Protein AF-A0A9Q0IRK1-F1 (afdb_monomer_lite)

pLDDT: mean 81.74, std 18.35, range [39.09, 97.0]

Foldseek 3Di:
DDDDDDDDDPPPPPPPVPPQADQCCPPALVVLVVLLVVQFLRSLLNLLVNLLPDDLVRLVVNVVVVVLVSLVVSLCVLVVVDDPDVRSVSSNVSSVSNNVSLCPDPNSVVVCVVVVVNVVVVVVVD

Secondary structure (DSSP, 8-state):
---------------TT-------TT--HHHHHHHHTS--HHHHHHHHHHHHT--HHHHHHHHHTTHHHHHHHHHHHHHTT--SSHHHHHHHHHHHHHHHHHHHSHHHHHHHHH-HHHHHHHHHT-

Sequence (126 aa):
MPTQVKDHLTSSAPDADAQLEANLEDADPELCIRLLQIPTVVNYSGLRRRLESSDRAWMLQFLELRGLDLLMEALERVSGRGCTRIADALLQLTCVACVRAVMNSPAGLHFILDNQGYLRTLAQGE

InterPro domains:
  IPR010473 Formin, GTPase-binding domain [PF06371] (22-124)
  IPR010473 Formin, GTPase-binding domain [SM01140] (3-124)
  IPR011989 Armadillo-like helical [G3DSA:1.25.10.10] (30-125)
  IPR016024 Armadillo-type fold [SSF48371] (19-124)

Structure (mmCIF, N/CA/C/O backbone):
data_AF-A0A9Q0IRK1-F1
#
_entry.id   AF-A0A9Q0IRK1-F1
#
loop_
_atom_site.group_PDB
_atom_site.id
_atom_site.type_symbol
_atom_site.label_atom_id
_atom_site.label_alt_id
_atom_site.label_comp_id
_atom_site.label_asym_id
_atom_site.label_entity_id
_atom_site.label_seq_id
_atom_site.pdbx_PDB_ins_code
_atom_site.Cartn_x
_atom_site.Cartn_y
_atom_site.Cartn_z
_atom_site.occupancy
_atom_site.B_iso_or_equiv
_atom_site.auth_seq_id
_atom_site.auth_comp_id
_atom_site.auth_asym_id
_atom_site.auth_atom_id
_atom_site.pdbx_PDB_model_num
ATOM 1 N N . MET A 1 1 ? 38.874 28.438 36.752 1.00 39.09 1 MET A N 1
ATOM 2 C CA . MET A 1 1 ? 38.231 29.332 35.763 1.00 39.09 1 MET A CA 1
ATOM 3 C C . MET A 1 1 ? 38.979 29.163 34.450 1.00 39.09 1 MET A C 1
ATOM 5 O O . MET A 1 1 ? 40.201 29.231 34.544 1.00 39.09 1 MET A O 1
ATOM 9 N N . PRO A 1 2 ? 38.353 28.938 33.278 1.00 40.22 2 PRO A N 1
ATOM 10 C CA . PRO A 1 2 ? 36.916 28.868 32.931 1.00 40.22 2 PRO A CA 1
ATOM 11 C C . PRO A 1 2 ? 36.507 27.432 32.494 1.00 40.22 2 PRO A C 1
ATOM 13 O O . PRO A 1 2 ? 37.271 26.747 31.829 1.00 40.22 2 PRO A O 1
ATOM 16 N N . THR A 1 3 ? 35.456 26.788 33.004 1.00 41.56 3 THR A N 1
ATOM 17 C CA . THR A 1 3 ? 34.020 26.905 32.661 1.00 41.56 3 THR A CA 1
ATOM 18 C C . THR A 1 3 ? 33.737 27.035 31.159 1.00 41.56 3 THR A C 1
ATOM 20 O O . THR A 1 3 ? 33.792 28.135 30.620 1.00 41.56 3 THR A O 1
ATOM 23 N N . GLN A 1 4 ? 33.373 25.929 30.502 1.00 44.47 4 GLN A N 1
ATOM 24 C CA . GLN A 1 4 ? 32.624 25.961 29.244 1.00 44.47 4 GLN A CA 1
ATOM 25 C C . GLN A 1 4 ? 31.284 25.262 29.436 1.00 44.47 4 GLN A C 1
ATOM 27 O O . GLN A 1 4 ? 31.167 24.215 30.074 1.00 44.47 4 GLN A O 1
ATOM 32 N N . VAL A 1 5 ? 30.272 25.974 28.972 1.00 46.06 5 VAL A N 1
ATOM 33 C CA . VAL A 1 5 ? 28.869 25.853 29.307 1.00 46.06 5 VAL A CA 1
ATOM 34 C C . VAL A 1 5 ? 28.213 24.986 28.241 1.00 46.06 5 VAL A C 1
ATOM 36 O O . VAL A 1 5 ? 28.290 25.285 27.062 1.00 46.06 5 VAL A O 1
ATOM 39 N N . LYS A 1 6 ? 27.604 23.898 28.707 1.00 45.72 6 LYS A N 1
ATOM 40 C CA . LYS A 1 6 ? 26.397 23.232 28.203 1.00 45.72 6 LYS A CA 1
ATOM 41 C C . LYS A 1 6 ? 25.712 23.926 27.011 1.00 45.72 6 LYS A C 1
ATOM 43 O O . LYS A 1 6 ? 24.879 24.801 27.227 1.00 45.72 6 LYS A O 1
ATOM 48 N N . ASP A 1 7 ? 25.961 23.425 25.802 1.00 42.00 7 ASP A N 1
ATOM 49 C CA . ASP A 1 7 ? 25.059 23.627 24.669 1.00 42.00 7 ASP A CA 1
ATOM 50 C C . ASP A 1 7 ? 24.124 22.426 24.533 1.00 42.00 7 ASP A C 1
ATOM 52 O O . ASP A 1 7 ? 24.492 21.287 24.244 1.00 42.00 7 ASP A O 1
ATOM 56 N N . HIS A 1 8 ? 22.880 22.727 24.870 1.00 48.09 8 HIS A N 1
ATOM 57 C CA . HIS A 1 8 ? 21.702 21.891 24.836 1.00 48.09 8 HIS A CA 1
ATOM 58 C C . HIS A 1 8 ? 21.293 21.659 23.378 1.00 48.09 8 HIS A C 1
ATOM 60 O O . HIS A 1 8 ? 20.491 22.402 22.819 1.00 48.09 8 HIS A O 1
ATOM 66 N N . LEU A 1 9 ? 21.831 20.613 22.757 1.00 45.03 9 LEU A N 1
ATOM 67 C CA . LEU A 1 9 ? 21.238 20.053 21.550 1.00 45.03 9 LEU A CA 1
ATOM 68 C C . LEU A 1 9 ? 20.155 19.080 21.996 1.00 45.03 9 LEU A C 1
ATOM 70 O O . LEU A 1 9 ? 20.428 17.988 22.492 1.00 45.03 9 LEU A O 1
ATOM 74 N N . THR A 1 10 ? 18.922 19.561 21.884 1.00 43.81 10 THR A N 1
ATOM 75 C CA . THR A 1 10 ? 17.685 18.791 21.921 1.00 43.81 10 THR A CA 1
ATOM 76 C C . THR A 1 10 ? 17.858 17.495 21.128 1.00 43.81 10 THR A C 1
ATOM 78 O O . THR A 1 10 ? 17.741 17.457 19.906 1.00 43.81 10 THR A O 1
ATOM 81 N N . SER A 1 11 ? 18.166 16.408 21.834 1.00 42.12 11 SER A N 1
ATOM 82 C CA . SER A 1 11 ? 17.842 15.072 21.363 1.00 42.12 11 SER A CA 1
ATOM 83 C C . SER A 1 11 ? 16.324 15.040 21.324 1.00 42.12 11 SER A C 1
ATOM 85 O O . SER A 1 11 ? 15.696 14.749 22.342 1.00 42.12 11 SER A O 1
ATOM 87 N N . SER A 1 12 ? 15.733 15.391 20.181 1.00 42.03 12 SER A N 1
ATOM 88 C CA . SER A 1 12 ? 14.374 14.968 19.880 1.00 42.03 12 SER A CA 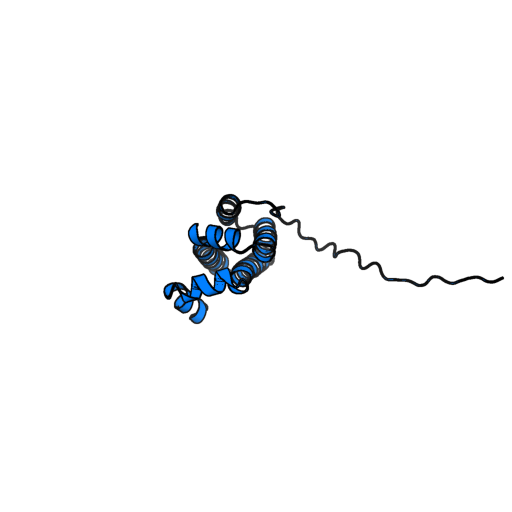1
ATOM 89 C C . SER A 1 12 ? 14.410 13.450 19.965 1.00 42.03 12 SER A C 1
ATOM 91 O O . SER A 1 12 ? 14.939 12.779 19.080 1.00 42.03 12 SER A O 1
ATOM 93 N N . ALA A 1 13 ? 13.976 12.926 21.111 1.00 43.25 13 ALA A N 1
ATOM 94 C CA . ALA A 1 13 ? 13.683 11.518 21.258 1.00 43.25 13 ALA A CA 1
ATOM 95 C C . ALA A 1 13 ? 12.814 11.134 20.052 1.00 43.25 13 ALA A C 1
ATOM 97 O O . ALA A 1 13 ? 11.923 11.920 19.714 1.00 43.25 13 ALA A O 1
ATOM 98 N N . PRO A 1 14 ? 13.078 10.005 19.372 1.00 48.78 14 PRO A N 1
ATOM 99 C CA . PRO A 1 14 ? 12.145 9.541 18.360 1.00 48.78 14 PRO A CA 1
ATOM 100 C C . PRO A 1 14 ? 10.787 9.470 19.047 1.00 48.78 14 PRO A C 1
ATOM 102 O O . PRO A 1 14 ? 10.688 8.884 20.130 1.00 48.78 14 PRO A O 1
ATOM 105 N N . ASP A 1 15 ? 9.808 10.178 18.484 1.00 43.38 15 ASP A N 1
ATOM 106 C CA . ASP A 1 15 ? 8.461 10.273 19.015 1.00 43.38 15 ASP A CA 1
ATOM 107 C C . ASP A 1 15 ? 8.033 8.896 19.521 1.00 43.38 15 ASP A C 1
ATOM 109 O O . ASP A 1 15 ? 7.968 7.923 18.772 1.00 43.38 15 ASP A O 1
ATOM 113 N N . ALA A 1 16 ? 7.769 8.804 20.824 1.00 44.59 16 ALA A N 1
ATOM 114 C CA . ALA A 1 16 ? 7.242 7.602 21.463 1.00 44.59 16 ALA A CA 1
ATOM 115 C C . ALA A 1 16 ? 5.812 7.262 20.976 1.00 44.59 16 ALA A C 1
ATOM 117 O O . ALA A 1 16 ? 5.211 6.305 21.452 1.00 44.59 16 ALA A O 1
ATOM 118 N N . ASP A 1 17 ? 5.310 8.012 19.988 1.00 43.06 17 ASP A N 1
ATOM 119 C CA . ASP A 1 17 ? 4.262 7.639 19.036 1.00 43.06 17 ASP A CA 1
ATOM 120 C C . ASP A 1 17 ? 4.786 6.722 17.911 1.00 43.06 17 ASP A C 1
ATOM 122 O O . ASP A 1 17 ? 4.188 6.606 16.841 1.00 43.06 17 ASP A O 1
ATOM 126 N N . ALA A 1 18 ? 5.899 6.021 18.153 1.00 53.50 18 ALA A N 1
ATOM 127 C CA . ALA A 1 18 ? 6.224 4.765 17.501 1.00 53.50 18 ALA A CA 1
ATOM 128 C C . ALA A 1 18 ? 5.111 3.758 17.830 1.00 53.50 18 ALA A C 1
ATOM 130 O O . ALA A 1 18 ? 5.268 2.855 18.655 1.00 53.50 18 ALA A O 1
ATOM 131 N N . GLN A 1 19 ? 3.951 3.948 17.195 1.00 57.09 19 GLN A N 1
ATOM 132 C CA . GLN A 1 19 ? 2.950 2.918 17.010 1.00 57.09 19 GLN A CA 1
ATOM 133 C C . GLN A 1 19 ? 3.728 1.675 16.622 1.00 57.09 19 GLN A C 1
ATOM 135 O O . GLN A 1 19 ? 4.481 1.701 15.653 1.00 57.09 19 GLN A O 1
ATOM 140 N N . LEU A 1 20 ? 3.627 0.628 17.439 1.00 74.50 20 LEU A N 1
ATOM 141 C CA . LEU A 1 20 ? 4.232 -0.655 17.132 1.00 74.50 20 LEU A CA 1
ATOM 142 C C . LEU A 1 20 ? 3.790 -1.003 15.710 1.00 74.50 20 LEU A C 1
ATOM 144 O O . LEU A 1 20 ? 2.603 -1.192 15.476 1.00 74.50 20 LEU A O 1
ATOM 148 N N . GLU A 1 21 ? 4.708 -0.999 14.754 1.00 82.50 21 GLU A N 1
ATOM 149 C CA . GLU A 1 21 ? 4.398 -1.386 13.386 1.00 82.50 21 GLU A CA 1
ATOM 150 C C . GLU A 1 21 ? 4.921 -2.799 13.155 1.00 82.50 21 GLU A C 1
ATOM 152 O O . GLU A 1 21 ? 5.895 -3.227 13.783 1.00 82.50 21 GLU A O 1
ATOM 157 N N . ALA A 1 22 ? 4.287 -3.535 12.247 1.00 85.88 22 ALA A N 1
ATOM 158 C CA . ALA A 1 22 ? 4.809 -4.826 11.835 1.00 85.88 22 ALA A CA 1
ATOM 159 C C . ALA A 1 22 ? 6.197 -4.638 11.200 1.00 85.88 22 ALA A C 1
ATOM 161 O O . ALA A 1 22 ? 6.371 -3.793 10.321 1.00 85.88 22 ALA A O 1
ATOM 162 N N . ASN A 1 23 ? 7.184 -5.429 11.630 1.00 88.31 23 ASN A N 1
ATOM 163 C CA . ASN A 1 23 ? 8.489 -5.435 10.979 1.00 88.31 23 ASN A CA 1
ATOM 164 C C . ASN A 1 23 ? 8.384 -6.180 9.641 1.00 88.31 23 ASN A C 1
ATOM 166 O O . ASN A 1 23 ? 8.285 -7.407 9.631 1.00 88.31 23 ASN A O 1
ATOM 170 N N . LEU A 1 24 ? 8.372 -5.428 8.539 1.00 90.88 24 LEU A N 1
ATOM 171 C CA . LEU A 1 24 ? 8.223 -5.943 7.176 1.00 90.88 24 LEU A CA 1
ATOM 172 C C . LEU A 1 24 ? 9.378 -5.544 6.252 1.00 90.88 24 LEU A C 1
ATOM 174 O O . LEU A 1 24 ? 9.233 -5.691 5.046 1.00 90.88 24 LEU A O 1
ATOM 178 N N . GLU A 1 25 ? 10.500 -5.051 6.785 1.00 86.94 25 GLU A N 1
ATOM 179 C CA . GLU A 1 25 ? 11.627 -4.507 6.004 1.00 86.94 25 GLU A CA 1
ATOM 180 C C . GLU A 1 25 ? 12.099 -5.467 4.895 1.00 86.94 25 GLU A C 1
ATOM 182 O O . GLU A 1 25 ? 12.204 -5.066 3.736 1.00 86.94 25 GLU A O 1
ATOM 187 N N . ASP A 1 26 ? 12.196 -6.759 5.212 1.00 88.94 26 ASP A N 1
ATOM 188 C CA . ASP A 1 26 ? 12.588 -7.824 4.278 1.00 88.94 26 ASP A CA 1
ATOM 189 C C . ASP A 1 26 ? 11.417 -8.726 3.848 1.00 88.94 26 ASP A C 1
ATOM 191 O O . ASP A 1 26 ? 11.616 -9.838 3.366 1.00 88.94 26 ASP A O 1
ATOM 195 N N . ALA A 1 27 ? 10.170 -8.295 4.056 1.00 93.75 27 ALA A N 1
ATOM 196 C CA . ALA A 1 27 ? 9.011 -9.116 3.725 1.00 93.75 27 ALA A CA 1
ATOM 197 C C . ALA A 1 27 ? 8.810 -9.243 2.208 1.00 93.75 27 ALA A C 1
ATOM 199 O O . ALA A 1 27 ? 8.782 -8.248 1.473 1.00 93.75 27 ALA A O 1
ATOM 200 N N . ASP A 1 28 ? 8.563 -10.472 1.759 1.00 94.50 28 ASP A N 1
ATOM 201 C CA . ASP A 1 28 ? 8.140 -10.744 0.389 1.00 94.50 28 ASP A CA 1
ATOM 202 C C . ASP A 1 28 ? 6.718 -10.209 0.122 1.00 94.50 28 ASP A C 1
ATOM 204 O O . ASP A 1 28 ? 5.898 -10.103 1.055 1.00 94.50 28 ASP A O 1
ATOM 208 N N . PRO A 1 29 ? 6.382 -9.893 -1.143 1.00 95.62 29 PRO A N 1
ATOM 209 C CA . PRO A 1 29 ? 5.063 -9.393 -1.517 1.00 95.62 29 PRO A CA 1
ATOM 210 C C . PRO A 1 29 ? 3.919 -10.298 -1.040 1.00 95.62 29 PRO A C 1
ATOM 212 O O . PRO A 1 29 ? 2.928 -9.807 -0.505 1.00 95.62 29 PRO A O 1
ATOM 215 N N . GLU A 1 30 ? 4.053 -11.623 -1.129 1.00 95.69 30 GLU A N 1
ATOM 216 C CA . GLU A 1 30 ? 3.026 -12.587 -0.717 1.00 95.69 30 GLU A CA 1
ATOM 217 C C . GLU A 1 30 ? 2.706 -12.497 0.776 1.00 95.69 30 GLU A C 1
ATOM 219 O O . GLU A 1 30 ? 1.556 -12.683 1.185 1.00 95.69 30 GLU A O 1
ATOM 224 N N . LEU A 1 31 ? 3.711 -12.226 1.615 1.00 94.44 31 LEU A N 1
ATOM 225 C CA . LEU A 1 31 ? 3.485 -12.026 3.043 1.00 94.44 31 LEU A CA 1
ATOM 226 C C . LEU A 1 31 ? 2.688 -10.741 3.280 1.00 94.44 31 LEU A C 1
ATOM 228 O O . LEU A 1 31 ? 1.727 -10.758 4.049 1.00 94.44 31 LEU A O 1
ATOM 232 N N . CYS A 1 32 ? 3.036 -9.666 2.574 1.00 95.38 32 CYS A N 1
ATOM 233 C CA . CYS A 1 32 ? 2.312 -8.398 2.625 1.00 95.38 32 CYS A CA 1
ATOM 234 C C . CYS A 1 32 ? 0.845 -8.560 2.193 1.00 95.38 32 CYS A C 1
ATOM 236 O O . CYS A 1 32 ? -0.056 -8.074 2.876 1.00 95.38 32 CYS A O 1
ATOM 238 N N . ILE A 1 33 ? 0.589 -9.334 1.135 1.00 94.94 33 ILE A N 1
ATOM 239 C CA . ILE A 1 33 ? -0.763 -9.674 0.665 1.00 94.94 33 ILE A CA 1
ATOM 240 C C . ILE A 1 33 ? -1.562 -10.428 1.734 1.00 94.94 33 ILE A C 1
ATOM 242 O O . ILE A 1 33 ? -2.730 -10.122 1.974 1.00 94.94 33 ILE A O 1
ATOM 246 N N . ARG A 1 34 ? -0.948 -11.397 2.425 1.00 93.00 34 ARG A N 1
ATOM 247 C CA . ARG A 1 34 ? -1.615 -12.106 3.530 1.00 93.00 34 ARG A CA 1
ATOM 248 C C . ARG A 1 34 ? -1.943 -11.168 4.692 1.00 93.00 34 ARG A C 1
ATOM 250 O O . ARG A 1 34 ? -3.011 -11.296 5.287 1.00 93.00 34 ARG A O 1
ATOM 257 N N . LEU A 1 35 ? -1.060 -10.219 5.001 1.00 91.12 35 LEU A N 1
ATOM 258 C CA . LEU A 1 35 ? -1.265 -9.258 6.088 1.00 91.12 35 LEU A CA 1
ATOM 259 C C . LEU A 1 35 ? -2.366 -8.232 5.797 1.00 91.12 35 LEU A C 1
ATOM 261 O O . LEU A 1 35 ? -3.023 -7.800 6.743 1.00 91.12 35 LEU A O 1
ATOM 265 N N . LEU A 1 36 ? -2.646 -7.916 4.527 1.00 90.25 36 LEU A N 1
ATOM 266 C CA . LEU A 1 36 ? -3.807 -7.097 4.138 1.00 90.25 36 LEU A CA 1
ATOM 267 C C . LEU A 1 36 ? -5.142 -7.685 4.622 1.00 90.25 36 LEU A C 1
ATOM 269 O O . LEU A 1 36 ? -6.096 -6.951 4.859 1.00 90.25 36 LEU A O 1
ATOM 273 N N . GLN A 1 37 ? -5.221 -9.004 4.829 1.00 89.62 37 GLN A N 1
ATOM 274 C CA . GLN A 1 37 ? -6.429 -9.651 5.357 1.00 89.62 37 GLN A CA 1
ATOM 275 C C . GLN A 1 37 ? -6.620 -9.439 6.867 1.00 89.62 37 GLN A C 1
ATOM 277 O O . GLN A 1 37 ? -7.677 -9.769 7.407 1.00 89.62 37 GLN A O 1
ATOM 282 N N . ILE A 1 38 ? -5.624 -8.874 7.555 1.00 91.31 38 ILE A N 1
ATOM 283 C CA . ILE A 1 38 ? -5.635 -8.597 8.992 1.00 91.31 38 ILE A CA 1
ATOM 284 C C . ILE A 1 38 ? -5.559 -7.070 9.177 1.00 91.31 38 ILE A C 1
ATOM 286 O O . ILE A 1 38 ? -4.462 -6.527 9.360 1.00 91.31 38 ILE A O 1
ATOM 290 N N . PRO A 1 39 ? -6.705 -6.359 9.122 1.00 87.88 39 PRO A N 1
ATOM 291 C CA . PRO A 1 39 ? -6.752 -4.902 9.067 1.00 87.88 39 PRO A CA 1
ATOM 292 C C . PRO A 1 39 ? -6.504 -4.300 10.453 1.00 87.88 39 PRO A C 1
ATOM 294 O O . PRO A 1 39 ? -7.425 -3.986 11.206 1.00 87.88 39 PRO A O 1
ATOM 297 N N . THR A 1 40 ? -5.228 -4.171 10.804 1.00 92.12 40 THR A N 1
ATOM 298 C CA . THR A 1 40 ? -4.763 -3.486 12.011 1.00 92.12 40 THR A CA 1
ATOM 299 C C . THR A 1 40 ? -3.848 -2.336 11.625 1.00 92.12 40 THR A C 1
ATOM 301 O O . THR A 1 40 ? -3.134 -2.409 10.623 1.00 92.12 40 THR A O 1
ATOM 304 N N . VAL A 1 41 ? -3.841 -1.279 12.443 1.00 92.94 41 VAL A N 1
ATOM 305 C CA . VAL A 1 41 ? -2.963 -0.117 12.228 1.00 92.94 41 VAL A CA 1
ATOM 306 C C . VAL A 1 41 ? -1.500 -0.567 12.175 1.00 92.94 41 VAL A C 1
ATOM 308 O O . VAL A 1 41 ? -0.774 -0.171 11.276 1.00 92.94 41 VAL A O 1
ATOM 311 N N . VAL A 1 42 ? -1.107 -1.489 13.060 1.00 94.12 42 VAL A N 1
ATOM 312 C CA . VAL A 1 42 ? 0.230 -2.103 13.121 1.00 94.12 42 VAL A CA 1
ATOM 313 C C . VAL A 1 42 ? 0.660 -2.697 11.775 1.00 94.12 42 VAL A C 1
ATOM 315 O O . VAL A 1 42 ? 1.746 -2.393 11.278 1.00 94.12 42 VAL A O 1
ATOM 318 N N . ASN A 1 43 ? -0.193 -3.532 11.173 1.00 94.25 43 ASN A N 1
ATOM 319 C CA . ASN A 1 43 ? 0.116 -4.194 9.907 1.00 94.25 43 ASN A CA 1
ATOM 320 C C . ASN A 1 43 ? 0.184 -3.196 8.754 1.00 94.25 43 ASN A C 1
ATOM 322 O O . ASN A 1 43 ? 1.070 -3.295 7.911 1.00 94.25 43 ASN A O 1
ATOM 326 N N . TYR A 1 44 ? -0.735 -2.233 8.721 1.00 95.38 44 TYR A N 1
ATOM 327 C CA . TYR A 1 44 ? -0.832 -1.287 7.614 1.00 95.38 44 TYR A CA 1
ATOM 328 C C . TYR A 1 44 ? 0.284 -0.244 7.678 1.00 95.38 44 TYR A C 1
ATOM 330 O O . TYR A 1 44 ? 0.821 0.134 6.644 1.00 95.38 44 TYR A O 1
ATOM 338 N N . SER A 1 45 ? 0.709 0.173 8.872 1.00 95.00 45 SER A N 1
ATOM 339 C CA . SER A 1 45 ? 1.862 1.063 9.023 1.00 95.00 45 SER A CA 1
ATOM 340 C C . SER A 1 45 ? 3.157 0.368 8.583 1.00 95.00 45 SER A C 1
ATOM 342 O O . SER A 1 45 ? 3.924 0.941 7.807 1.00 95.00 45 SER A O 1
ATOM 344 N N . GLY A 1 46 ? 3.343 -0.904 8.966 1.00 94.94 46 GLY A N 1
ATO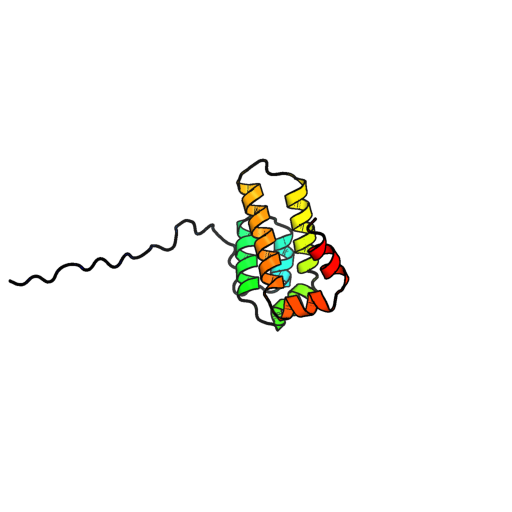M 345 C CA . GLY A 1 46 ? 4.472 -1.713 8.495 1.00 94.94 46 GLY A CA 1
ATOM 346 C C . GLY A 1 46 ? 4.449 -1.912 6.978 1.00 94.94 46 GLY A C 1
ATOM 347 O O . GLY A 1 46 ? 5.473 -1.768 6.310 1.00 94.94 46 GLY A O 1
ATOM 348 N N . LEU A 1 47 ? 3.265 -2.179 6.414 1.00 96.00 47 LEU A N 1
ATOM 349 C CA . LEU A 1 47 ? 3.084 -2.342 4.973 1.00 96.00 47 LEU A CA 1
ATOM 350 C C . LEU A 1 47 ? 3.389 -1.046 4.221 1.00 96.00 47 LEU A C 1
ATOM 352 O O . LEU A 1 47 ? 4.091 -1.085 3.216 1.00 96.00 47 LEU A O 1
ATOM 356 N N . ARG A 1 48 ? 2.913 0.100 4.722 1.00 96.19 48 ARG A N 1
ATOM 357 C CA . ARG A 1 48 ? 3.230 1.420 4.167 1.00 96.19 48 ARG A CA 1
ATOM 358 C C . ARG A 1 48 ? 4.738 1.606 4.065 1.00 96.19 48 ARG A C 1
ATOM 360 O O . ARG A 1 48 ? 5.220 1.905 2.979 1.00 96.19 48 ARG A O 1
ATOM 367 N N . ARG A 1 49 ? 5.483 1.379 5.155 1.00 95.31 49 ARG A N 1
ATOM 368 C CA . ARG A 1 49 ? 6.948 1.504 5.124 1.00 95.31 49 ARG A CA 1
ATOM 369 C C . ARG A 1 49 ? 7.572 0.571 4.099 1.00 95.31 49 ARG A C 1
ATOM 371 O O . ARG A 1 49 ? 8.441 0.999 3.347 1.00 95.31 49 ARG A O 1
ATOM 378 N N . ARG A 1 50 ? 7.100 -0.676 4.025 1.00 96.31 50 ARG A N 1
ATOM 379 C CA . ARG A 1 50 ? 7.627 -1.635 3.056 1.00 96.31 50 ARG A CA 1
ATOM 380 C C . ARG A 1 50 ? 7.332 -1.256 1.601 1.00 96.31 50 ARG A C 1
ATOM 382 O O . ARG A 1 50 ? 8.151 -1.540 0.728 1.00 96.31 50 ARG A O 1
ATOM 389 N N . LEU A 1 51 ? 6.195 -0.614 1.335 1.00 96.38 51 LEU A N 1
ATOM 390 C CA . LEU A 1 51 ? 5.849 -0.053 0.025 1.00 96.38 51 LEU A CA 1
ATOM 391 C C . LEU A 1 51 ? 6.740 1.148 -0.314 1.00 96.38 51 LEU A C 1
ATOM 393 O O . LEU A 1 51 ? 7.257 1.228 -1.426 1.00 96.38 51 LEU A O 1
ATOM 397 N N . GLU A 1 52 ? 6.956 2.049 0.643 1.00 95.75 52 GLU A N 1
ATOM 398 C CA . GLU A 1 52 ? 7.785 3.251 0.479 1.00 95.75 52 GLU A CA 1
ATOM 399 C C . GLU A 1 52 ? 9.268 2.923 0.246 1.00 95.75 52 GLU A C 1
ATOM 401 O O . GLU A 1 52 ? 9.928 3.625 -0.517 1.00 95.75 52 GLU A O 1
ATOM 406 N N . SER A 1 53 ? 9.787 1.856 0.864 1.00 95.06 53 SER A N 1
ATOM 407 C CA . SER A 1 53 ? 11.174 1.400 0.689 1.00 95.06 53 SER A CA 1
ATOM 408 C C . SER A 1 53 ? 11.365 0.385 -0.443 1.00 95.06 53 SER A C 1
ATOM 410 O O . SER A 1 53 ? 12.495 -0.027 -0.706 1.00 95.06 53 SER A O 1
ATOM 412 N N . SER A 1 54 ? 10.284 -0.043 -1.102 1.00 96.19 54 SER A N 1
ATOM 413 C CA . SER A 1 54 ? 10.354 -1.084 -2.126 1.00 96.19 54 SER A CA 1
ATOM 414 C C . SER A 1 54 ? 11.105 -0.638 -3.378 1.00 96.19 54 SER A C 1
ATOM 416 O O . SER A 1 54 ? 11.001 0.502 -3.834 1.00 96.19 54 SER A O 1
ATOM 418 N N . ASP A 1 55 ? 11.827 -1.579 -3.983 1.00 95.62 55 ASP A N 1
ATOM 419 C CA . ASP A 1 55 ? 12.350 -1.398 -5.328 1.00 95.62 55 ASP A CA 1
ATOM 420 C C . ASP A 1 55 ? 11.282 -1.687 -6.400 1.00 95.62 55 ASP A C 1
ATOM 422 O O . ASP A 1 55 ? 10.150 -2.109 -6.134 1.00 95.62 55 ASP A O 1
ATOM 426 N N . ARG A 1 56 ? 11.660 -1.460 -7.662 1.00 94.94 56 ARG A N 1
ATOM 427 C CA . ARG A 1 56 ? 10.778 -1.681 -8.810 1.00 94.94 56 ARG A CA 1
ATOM 428 C C . ARG A 1 56 ? 10.307 -3.132 -8.927 1.00 94.94 56 ARG A C 1
ATOM 430 O O . ARG A 1 56 ? 9.152 -3.343 -9.284 1.00 94.94 56 ARG A O 1
ATOM 437 N N . ALA A 1 57 ? 11.187 -4.108 -8.712 1.00 95.19 57 ALA A N 1
ATOM 438 C CA . ALA A 1 57 ? 10.853 -5.515 -8.920 1.00 95.19 57 ALA A CA 1
ATOM 439 C C . ALA A 1 57 ? 9.823 -5.976 -7.886 1.00 95.19 57 ALA A C 1
ATOM 441 O O . ALA A 1 57 ? 8.815 -6.584 -8.243 1.00 95.19 57 ALA A O 1
ATOM 442 N N . TRP A 1 58 ? 10.029 -5.591 -6.629 1.00 96.88 58 TRP A N 1
ATOM 443 C CA . TRP A 1 58 ? 9.108 -5.883 -5.545 1.00 96.88 58 TRP A CA 1
ATOM 444 C C . TRP A 1 58 ? 7.744 -5.219 -5.759 1.00 96.88 58 TRP A C 1
ATOM 446 O O . TRP A 1 58 ? 6.716 -5.877 -5.620 1.00 96.88 58 TRP A O 1
ATOM 456 N N . MET A 1 59 ? 7.716 -3.936 -6.146 1.00 96.94 59 MET A N 1
ATOM 457 C CA . MET A 1 59 ? 6.462 -3.217 -6.409 1.00 96.94 59 MET A CA 1
ATOM 458 C C . MET A 1 59 ? 5.658 -3.883 -7.532 1.00 96.94 59 MET A C 1
ATOM 460 O O . MET A 1 59 ? 4.450 -4.052 -7.397 1.00 96.94 59 MET A O 1
ATOM 464 N N . LEU A 1 60 ? 6.311 -4.302 -8.621 1.00 94.25 60 LEU A N 1
ATOM 465 C CA . LEU A 1 60 ? 5.629 -5.000 -9.713 1.00 94.25 60 LEU A CA 1
ATOM 466 C C . LEU A 1 60 ? 5.051 -6.345 -9.262 1.00 94.25 60 LEU A C 1
ATOM 468 O O . LEU A 1 60 ? 3.881 -6.597 -9.521 1.00 94.25 60 LEU A O 1
ATOM 472 N N . GLN A 1 61 ? 5.809 -7.156 -8.520 1.00 96.00 61 GLN A N 1
ATOM 473 C CA . GLN A 1 61 ? 5.296 -8.421 -7.978 1.00 96.00 61 GLN A CA 1
ATOM 474 C C . GLN A 1 61 ? 4.101 -8.205 -7.043 1.00 96.00 61 GLN A C 1
ATOM 476 O O . GLN A 1 61 ? 3.098 -8.908 -7.138 1.00 96.00 61 GLN A O 1
ATOM 481 N N . PHE A 1 62 ? 4.164 -7.202 -6.163 1.00 97.00 62 PHE A N 1
ATOM 482 C CA . PHE A 1 62 ? 3.041 -6.845 -5.296 1.00 97.00 62 PHE A CA 1
ATOM 483 C C . PHE A 1 62 ? 1.780 -6.501 -6.103 1.00 97.00 62 PHE A C 1
ATOM 485 O O . PHE A 1 62 ? 0.679 -6.931 -5.753 1.00 97.00 62 PHE A O 1
ATOM 492 N N . LEU A 1 63 ? 1.931 -5.759 -7.201 1.00 94.62 63 LEU A N 1
ATOM 493 C CA . LEU A 1 63 ? 0.829 -5.386 -8.089 1.00 94.62 63 LEU A CA 1
ATOM 494 C C . LEU A 1 63 ? 0.292 -6.578 -8.892 1.00 94.62 63 LEU A C 1
ATOM 496 O O . LEU A 1 63 ? -0.923 -6.741 -8.986 1.00 94.62 63 LEU A O 1
ATOM 500 N N . GLU A 1 64 ? 1.166 -7.446 -9.404 1.00 93.50 64 GLU A N 1
ATOM 501 C CA . GLU A 1 64 ? 0.803 -8.694 -10.094 1.00 93.50 64 GLU A CA 1
ATOM 502 C C . GLU A 1 64 ? 0.021 -9.652 -9.183 1.00 93.50 64 GLU A C 1
ATOM 504 O O . GLU A 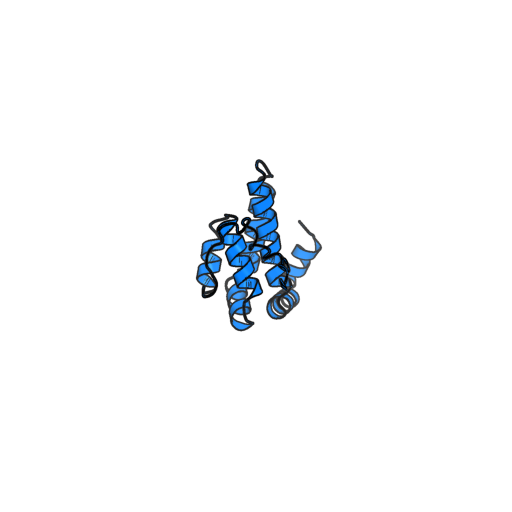1 64 ? -0.902 -10.333 -9.630 1.00 93.50 64 GLU A O 1
ATOM 509 N N . LEU A 1 65 ? 0.316 -9.641 -7.881 1.00 95.25 65 LEU A N 1
ATOM 510 C CA . LEU A 1 65 ? -0.428 -10.365 -6.848 1.00 95.25 65 LEU A CA 1
ATOM 511 C C . LEU A 1 65 ? -1.713 -9.650 -6.398 1.00 95.25 65 LEU A C 1
ATOM 513 O O . LEU A 1 65 ? -2.267 -9.982 -5.348 1.00 95.25 65 LEU A O 1
ATOM 517 N N . ARG A 1 66 ? -2.210 -8.687 -7.186 1.00 93.88 66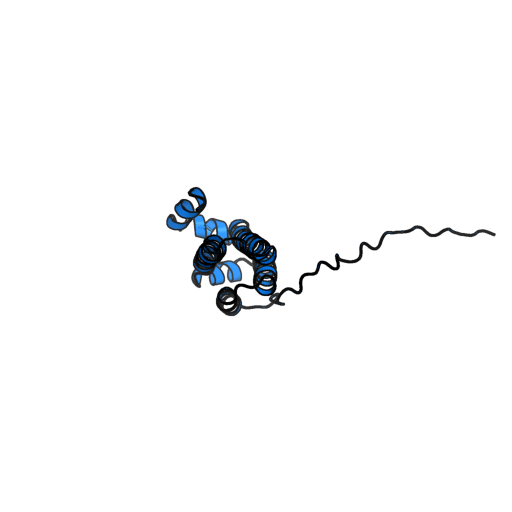 ARG A N 1
ATOM 518 C CA . ARG A 1 66 ? -3.425 -7.903 -6.911 1.00 93.88 66 ARG A CA 1
ATOM 519 C C . ARG A 1 66 ? -3.343 -7.050 -5.642 1.00 93.88 66 ARG A C 1
ATOM 521 O O . ARG A 1 66 ? -4.363 -6.737 -5.031 1.00 93.88 66 ARG A O 1
ATOM 528 N N . GLY A 1 67 ? -2.146 -6.641 -5.228 1.00 94.81 67 GLY A N 1
ATOM 529 C CA . GLY A 1 67 ? -1.960 -5.879 -3.994 1.00 94.81 67 GLY A CA 1
ATOM 530 C C . GLY A 1 67 ? -2.703 -4.545 -3.968 1.00 94.81 67 GLY A C 1
ATOM 531 O O . GLY A 1 67 ? -3.250 -4.176 -2.929 1.00 94.81 67 GLY A O 1
ATOM 532 N N . LEU A 1 68 ? -2.798 -3.854 -5.110 1.00 93.81 68 LEU A N 1
ATOM 533 C CA . LEU A 1 68 ? -3.574 -2.616 -5.212 1.00 93.81 68 LEU A CA 1
ATOM 534 C C . LEU A 1 68 ? -5.086 -2.869 -5.127 1.00 93.81 68 LEU A C 1
ATOM 536 O O . LEU A 1 68 ? -5.758 -2.153 -4.391 1.00 93.81 68 LEU A O 1
ATOM 540 N N . ASP A 1 69 ? -5.616 -3.899 -5.800 1.00 92.06 69 ASP A N 1
ATOM 541 C CA . ASP A 1 69 ? -7.038 -4.272 -5.676 1.00 92.06 69 ASP A CA 1
ATOM 542 C C . ASP A 1 69 ? -7.404 -4.532 -4.218 1.00 92.06 69 ASP A C 1
ATOM 544 O O . ASP A 1 69 ? -8.375 -3.991 -3.703 1.00 92.06 69 ASP A O 1
ATOM 548 N N . LEU A 1 70 ? -6.587 -5.332 -3.531 1.00 94.44 70 LEU A N 1
ATOM 549 C CA . LEU A 1 70 ? -6.833 -5.713 -2.146 1.00 94.44 70 LEU A CA 1
ATOM 550 C C . LEU A 1 70 ? -6.750 -4.519 -1.190 1.00 94.44 70 LEU A C 1
ATOM 552 O O . LEU A 1 70 ? -7.483 -4.486 -0.203 1.00 94.44 70 LEU A O 1
ATOM 556 N N . LEU A 1 71 ? -5.890 -3.535 -1.473 1.00 94.88 71 LEU A N 1
ATOM 557 C CA . LEU A 1 71 ? -5.849 -2.273 -0.733 1.00 94.88 71 LEU A CA 1
ATOM 558 C C . LEU A 1 71 ? -7.134 -1.459 -0.925 1.00 94.88 71 LEU A C 1
ATOM 560 O O . LEU A 1 71 ? -7.662 -0.939 0.056 1.00 94.88 71 LEU A O 1
ATOM 564 N N . MET A 1 72 ? -7.652 -1.378 -2.153 1.00 91.31 72 MET A N 1
ATOM 565 C CA . MET A 1 72 ? -8.908 -0.679 -2.447 1.00 91.31 72 MET A CA 1
ATOM 566 C C . MET A 1 72 ? -10.107 -1.400 -1.810 1.00 91.31 72 MET A C 1
ATOM 568 O O . MET A 1 72 ? -10.874 -0.778 -1.080 1.00 91.31 72 MET A O 1
ATOM 572 N N . GLU A 1 73 ? -10.202 -2.726 -1.957 1.00 92.38 73 GLU A N 1
ATOM 573 C CA . GLU A 1 73 ? -11.228 -3.558 -1.305 1.00 92.38 73 GLU A CA 1
ATOM 574 C C . GLU A 1 73 ? -11.180 -3.428 0.229 1.00 92.38 73 GLU A C 1
ATOM 576 O O . GLU A 1 73 ? -12.209 -3.428 0.915 1.00 92.38 73 GLU A O 1
ATOM 581 N N . ALA A 1 74 ? -9.977 -3.339 0.806 1.00 92.62 74 ALA A N 1
ATOM 582 C CA . ALA A 1 74 ? -9.817 -3.108 2.233 1.00 92.62 74 ALA A CA 1
ATOM 583 C C . ALA A 1 74 ? -10.262 -1.699 2.630 1.00 92.62 74 ALA A C 1
ATOM 585 O O . ALA A 1 74 ? -10.936 -1.557 3.651 1.00 92.62 74 ALA A O 1
ATOM 586 N N . LEU A 1 75 ? -9.924 -0.677 1.841 1.00 91.06 75 LEU A N 1
ATOM 587 C CA . LEU A 1 75 ? -10.341 0.697 2.094 1.00 91.06 75 LEU A CA 1
ATOM 588 C C . LEU A 1 75 ? -11.867 0.809 2.098 1.00 91.06 75 LEU A C 1
ATOM 590 O O . LEU A 1 75 ? -12.422 1.274 3.088 1.00 91.06 75 LEU A O 1
ATOM 594 N N . GLU A 1 76 ? -12.549 0.286 1.079 1.00 89.94 76 GLU A N 1
ATOM 595 C CA . GLU A 1 76 ? -14.017 0.239 1.013 1.00 89.94 76 GLU A CA 1
ATOM 596 C C . GLU A 1 76 ? -14.618 -0.444 2.251 1.00 89.94 76 GLU A C 1
ATOM 598 O O . GLU A 1 76 ? -15.553 0.060 2.879 1.00 89.94 76 GLU A O 1
ATOM 603 N N . ARG A 1 77 ? -14.041 -1.578 2.668 1.00 89.56 77 ARG A N 1
ATOM 604 C CA . ARG A 1 77 ? -14.507 -2.343 3.832 1.00 89.56 77 ARG A CA 1
ATOM 605 C C . ARG A 1 77 ? -14.335 -1.589 5.147 1.00 89.56 77 ARG A C 1
ATOM 607 O O . ARG A 1 77 ? -15.193 -1.712 6.024 1.00 89.56 77 ARG A O 1
ATOM 614 N N . VAL A 1 78 ? -13.221 -0.882 5.333 1.00 87.31 78 VAL A N 1
ATOM 615 C CA . VAL A 1 78 ? -12.962 -0.118 6.563 1.00 87.31 78 VAL A CA 1
ATOM 616 C C . VAL A 1 78 ? -13.773 1.185 6.554 1.00 87.31 78 VAL A C 1
ATOM 618 O O . VAL A 1 78 ? -14.312 1.557 7.596 1.00 87.31 78 VAL A O 1
ATOM 621 N N . SER A 1 79 ? -13.945 1.833 5.399 1.00 85.19 79 SER A N 1
ATOM 622 C CA . SER A 1 79 ? -14.771 3.037 5.216 1.00 85.19 79 SER A CA 1
ATOM 623 C C . SER A 1 79 ? -16.262 2.764 5.427 1.00 85.19 79 SER A C 1
ATOM 625 O O . SER A 1 79 ? -16.930 3.493 6.160 1.00 85.19 79 SER A O 1
ATOM 627 N N . GLY A 1 80 ? -16.785 1.660 4.885 1.00 80.88 80 GLY A N 1
ATOM 628 C CA . GLY A 1 80 ? -18.208 1.306 4.961 1.00 80.88 80 GLY A CA 1
ATOM 629 C C . GLY A 1 80 ? -18.719 0.953 6.364 1.00 80.88 80 GLY A C 1
ATOM 630 O O . GLY A 1 80 ? -19.927 0.900 6.584 1.00 80.88 80 GLY A O 1
ATOM 631 N N . ARG A 1 81 ? -17.827 0.725 7.337 1.00 71.62 81 ARG A N 1
ATOM 632 C CA . ARG A 1 81 ? -18.196 0.432 8.736 1.00 71.62 81 ARG A CA 1
ATOM 633 C C . ARG A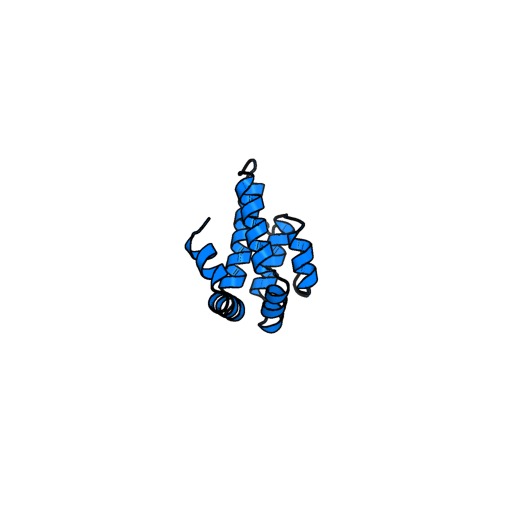 1 81 ? -18.458 1.685 9.577 1.00 71.62 81 ARG A C 1
ATOM 635 O O . ARG A 1 81 ? -18.998 1.559 10.675 1.00 71.62 81 ARG A O 1
ATOM 642 N N . GLY A 1 82 ? -18.102 2.869 9.071 1.00 70.06 82 GLY A N 1
ATOM 643 C CA . GLY A 1 82 ? -18.098 4.111 9.843 1.00 70.06 82 GLY A CA 1
ATOM 644 C C . GLY A 1 82 ? -17.040 4.121 10.957 1.00 70.06 82 GLY A C 1
ATOM 645 O O . GLY A 1 82 ? -16.462 3.096 11.316 1.00 70.06 82 GLY A O 1
ATOM 646 N N . CYS A 1 83 ? -16.773 5.299 11.524 1.00 78.44 83 CYS A N 1
ATOM 647 C CA . CYS A 1 83 ? -15.775 5.465 12.585 1.00 78.44 83 CYS A CA 1
ATOM 648 C C . CYS A 1 83 ? -16.437 5.417 13.964 1.00 78.44 83 CYS A C 1
ATOM 650 O O . CYS A 1 83 ? -16.859 6.444 14.493 1.00 78.44 83 CYS A O 1
ATOM 652 N N . THR A 1 84 ? -16.527 4.229 14.564 1.00 81.88 84 THR A N 1
ATOM 653 C CA . THR A 1 84 ? -17.061 4.081 15.933 1.00 81.88 84 THR A CA 1
ATOM 654 C C . THR A 1 84 ? -16.033 4.458 16.997 1.00 81.88 84 THR A C 1
ATOM 656 O O . THR A 1 84 ? -16.384 4.891 18.094 1.00 81.88 84 THR A O 1
ATOM 659 N N . ARG A 1 85 ? -14.747 4.293 16.670 1.00 86.25 85 ARG A N 1
ATOM 660 C CA . ARG A 1 85 ? -13.592 4.594 17.517 1.00 86.25 85 ARG A CA 1
ATOM 661 C C . ARG A 1 85 ? -12.545 5.359 16.710 1.00 86.25 85 ARG A C 1
ATOM 663 O O . ARG A 1 85 ? -12.429 5.175 15.503 1.00 86.25 85 ARG A O 1
ATOM 670 N N . ILE A 1 86 ? -11.713 6.149 17.390 1.00 88.00 86 ILE A N 1
ATOM 671 C CA . ILE A 1 86 ? -10.577 6.862 16.767 1.00 88.00 86 ILE A CA 1
ATOM 672 C C . ILE A 1 86 ? -9.635 5.882 16.049 1.00 88.00 86 ILE A C 1
ATOM 674 O O . ILE A 1 86 ? -9.121 6.189 14.979 1.00 88.00 86 ILE A O 1
ATOM 678 N N . ALA A 1 87 ? -9.463 4.677 16.598 1.00 86.62 87 ALA A N 1
ATOM 679 C CA . ALA A 1 87 ? -8.669 3.621 15.977 1.00 86.62 87 ALA A CA 1
ATOM 680 C C . ALA A 1 87 ? -9.184 3.210 14.583 1.00 86.62 87 ALA A C 1
ATOM 682 O O . ALA A 1 87 ? -8.374 2.859 13.729 1.00 86.62 87 ALA A O 1
ATOM 683 N N . ASP A 1 88 ? -10.496 3.291 14.336 1.00 88.62 88 ASP A N 1
ATOM 684 C CA . ASP A 1 88 ? -11.081 2.977 13.028 1.00 88.62 88 ASP A CA 1
ATOM 685 C C . ASP A 1 88 ? -10.691 4.059 12.005 1.00 88.62 88 ASP A C 1
ATOM 687 O O . ASP A 1 88 ? -10.262 3.742 10.899 1.00 88.62 88 ASP A O 1
ATOM 691 N N . ALA A 1 89 ? -10.738 5.336 12.406 1.00 90.62 89 ALA A N 1
ATOM 692 C CA . ALA A 1 89 ? -10.290 6.455 11.574 1.00 90.62 89 ALA A CA 1
ATOM 693 C C . ALA A 1 89 ? -8.779 6.393 11.289 1.00 90.62 89 ALA A C 1
ATOM 695 O O . ALA A 1 89 ? -8.351 6.619 10.159 1.00 90.62 89 ALA A O 1
ATOM 696 N N . LEU A 1 90 ? -7.967 6.038 12.292 1.00 91.94 90 LEU A N 1
ATOM 697 C CA . LEU A 1 90 ? -6.530 5.818 12.105 1.00 91.94 90 LEU A CA 1
ATOM 698 C C . LEU A 1 90 ? -6.270 4.685 11.113 1.00 91.94 90 LEU A C 1
ATOM 700 O O . LEU A 1 90 ? -5.459 4.844 10.210 1.00 91.94 90 LEU A O 1
ATOM 704 N N . LEU A 1 91 ? -6.993 3.571 11.227 1.00 92.25 91 LEU A N 1
ATOM 705 C CA . LEU A 1 91 ? -6.870 2.454 10.298 1.00 92.25 91 LEU A CA 1
ATOM 706 C C . LEU A 1 91 ? -7.230 2.853 8.858 1.00 92.25 91 LEU A C 1
ATOM 708 O O . LEU A 1 91 ? -6.499 2.489 7.937 1.00 92.25 91 LEU A O 1
ATOM 712 N N . GLN A 1 92 ? -8.304 3.626 8.661 1.00 92.62 92 GLN A N 1
ATOM 713 C CA . GLN A 1 92 ? -8.671 4.165 7.344 1.00 92.62 92 GLN A CA 1
ATOM 714 C C . GLN A 1 92 ? -7.556 5.049 6.778 1.00 92.62 92 GLN A C 1
ATOM 716 O O . GLN A 1 92 ? -7.115 4.834 5.651 1.00 92.62 92 GLN A O 1
ATOM 721 N N . LEU A 1 93 ? -7.045 5.998 7.570 1.00 93.62 93 LEU A N 1
ATOM 722 C CA . LEU A 1 93 ? -5.964 6.893 7.150 1.00 93.62 93 LEU A CA 1
ATOM 723 C C . LEU A 1 93 ? -4.680 6.128 6.808 1.00 93.62 93 LEU A C 1
ATOM 725 O O . LEU A 1 93 ? -4.037 6.430 5.802 1.00 93.62 93 LEU A O 1
ATOM 729 N N . THR A 1 94 ? -4.319 5.110 7.591 1.00 94.62 94 THR A N 1
ATOM 730 C CA . THR A 1 94 ? -3.150 4.270 7.301 1.00 94.62 94 THR A CA 1
ATOM 731 C C . THR A 1 94 ? -3.358 3.431 6.035 1.00 94.62 94 THR A C 1
ATOM 733 O O . THR A 1 94 ? -2.424 3.274 5.249 1.00 94.62 94 THR A O 1
ATOM 736 N N . CYS A 1 95 ? -4.578 2.949 5.769 1.00 95.06 95 CYS A N 1
ATOM 737 C CA . CYS A 1 95 ? -4.914 2.272 4.510 1.00 95.06 95 CYS A CA 1
ATOM 738 C C . CYS A 1 95 ? -4.753 3.202 3.303 1.00 95.06 95 CYS A C 1
ATOM 740 O O . CYS A 1 95 ? -4.087 2.843 2.331 1.00 95.06 95 CYS A O 1
ATOM 742 N N . VAL A 1 96 ? -5.285 4.425 3.388 1.00 94.88 96 VAL A N 1
ATOM 743 C CA . VAL A 1 96 ? -5.104 5.457 2.352 1.00 94.88 96 VAL A CA 1
ATOM 744 C C . VAL A 1 96 ? -3.620 5.763 2.141 1.00 94.88 96 VAL A C 1
ATOM 746 O O . VAL A 1 96 ? -3.172 5.913 1.005 1.00 94.88 96 VAL A O 1
ATOM 749 N N . ALA A 1 97 ? -2.824 5.803 3.212 1.00 96.19 97 ALA A N 1
ATOM 750 C CA . ALA A 1 97 ? -1.384 6.012 3.108 1.00 96.19 97 ALA A CA 1
ATOM 751 C C . ALA A 1 97 ? -0.669 4.874 2.351 1.00 96.19 97 ALA A C 1
ATOM 753 O O . ALA A 1 97 ? 0.253 5.154 1.589 1.00 96.19 97 ALA A O 1
ATOM 754 N N . CYS A 1 98 ? -1.114 3.620 2.488 1.00 96.62 98 CYS A N 1
ATOM 755 C CA . CYS A 1 98 ? -0.588 2.500 1.697 1.00 96.62 98 CYS A CA 1
ATOM 756 C C . CYS A 1 98 ? -0.908 2.656 0.203 1.00 96.62 98 CYS A C 1
ATOM 758 O O . CYS A 1 98 ? -0.019 2.509 -0.635 1.00 96.62 98 CYS A O 1
ATOM 760 N N . VAL A 1 99 ? -2.152 3.014 -0.141 1.00 95.00 99 VAL A N 1
ATOM 761 C CA . VAL A 1 99 ? -2.550 3.289 -1.537 1.00 95.00 99 VAL A CA 1
ATOM 762 C C . VAL A 1 99 ? -1.701 4.420 -2.118 1.00 95.00 99 VAL A C 1
ATOM 764 O O . VAL A 1 99 ? -1.147 4.300 -3.211 1.00 95.00 99 VAL A O 1
ATOM 767 N N . ARG A 1 100 ? -1.517 5.501 -1.353 1.00 95.06 100 ARG A N 1
ATOM 768 C CA . ARG A 1 100 ? -0.661 6.622 -1.745 1.00 95.06 100 ARG A CA 1
ATOM 769 C C . ARG A 1 100 ? 0.788 6.191 -1.985 1.00 95.06 100 ARG A C 1
ATOM 771 O O . ARG A 1 100 ? 1.393 6.667 -2.942 1.00 95.06 100 ARG A O 1
ATOM 778 N N . ALA A 1 101 ? 1.342 5.311 -1.151 1.00 96.56 101 ALA A N 1
ATOM 779 C CA . ALA A 1 101 ? 2.702 4.801 -1.325 1.00 96.56 101 ALA A CA 1
ATOM 780 C C . ALA A 1 101 ? 2.869 4.063 -2.665 1.00 96.56 101 ALA A C 1
ATOM 782 O O . ALA A 1 101 ? 3.848 4.298 -3.371 1.00 96.56 101 ALA A O 1
ATOM 783 N N . VAL A 1 102 ? 1.878 3.259 -3.069 1.00 95.38 102 VAL A N 1
ATOM 784 C CA . VAL A 1 102 ? 1.853 2.619 -4.398 1.00 95.38 102 VAL A CA 1
ATOM 785 C C . VAL A 1 102 ? 1.822 3.668 -5.512 1.00 95.38 102 VAL A C 1
ATOM 787 O O . VAL A 1 102 ? 2.635 3.612 -6.431 1.00 95.38 102 VAL A O 1
ATOM 790 N N . MET A 1 103 ? 0.920 4.649 -5.429 1.00 91.56 103 MET A N 1
ATOM 791 C CA . MET A 1 103 ? 0.756 5.677 -6.469 1.00 91.56 103 MET A CA 1
ATOM 792 C C . MET A 1 103 ? 1.973 6.595 -6.620 1.00 91.56 103 MET A C 1
ATOM 794 O O . MET A 1 103 ? 2.238 7.098 -7.709 1.00 91.56 103 MET A O 1
ATOM 798 N N . ASN A 1 104 ? 2.715 6.814 -5.535 1.00 93.81 104 ASN A N 1
ATOM 799 C CA . ASN A 1 104 ? 3.946 7.600 -5.548 1.00 93.81 104 ASN A CA 1
ATOM 800 C C . ASN A 1 104 ? 5.158 6.813 -6.071 1.00 93.81 104 ASN A C 1
ATOM 802 O O . ASN A 1 104 ? 6.201 7.414 -6.329 1.00 93.81 104 ASN A O 1
ATOM 806 N N . SER A 1 105 ? 5.046 5.494 -6.242 1.00 94.62 105 SER A N 1
ATOM 807 C CA . SER A 1 105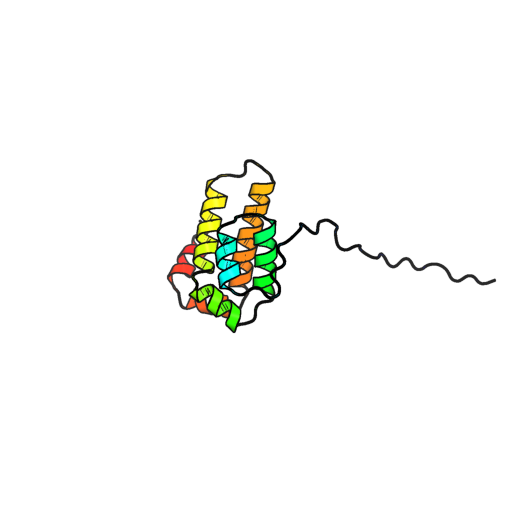 ? 6.078 4.702 -6.904 1.00 94.62 105 SER A CA 1
ATOM 808 C C . SER A 1 105 ? 5.970 4.874 -8.421 1.00 94.62 105 SER A C 1
ATOM 810 O O . SER A 1 105 ? 4.893 4.646 -8.973 1.00 94.62 105 SER A O 1
ATOM 812 N N . PRO A 1 106 ? 7.064 5.185 -9.146 1.00 91.19 106 PRO A N 1
ATOM 813 C CA . PRO A 1 106 ? 7.038 5.233 -10.607 1.00 91.19 106 PRO A CA 1
ATOM 814 C C . PRO A 1 106 ? 6.510 3.934 -11.227 1.00 91.19 106 PRO A C 1
ATOM 816 O O . PRO A 1 106 ? 5.732 3.972 -12.175 1.00 91.19 106 PRO A O 1
ATOM 819 N N . ALA A 1 107 ? 6.889 2.780 -10.665 1.00 90.44 107 ALA A N 1
ATOM 820 C CA . ALA A 1 107 ? 6.406 1.480 -11.124 1.00 90.44 107 ALA A CA 1
ATOM 821 C C . ALA A 1 107 ? 4.897 1.310 -10.883 1.00 90.44 107 ALA A C 1
ATOM 823 O O . ALA A 1 107 ? 4.191 0.839 -11.772 1.00 90.44 107 ALA A O 1
ATOM 824 N N . GLY A 1 108 ? 4.403 1.748 -9.720 1.00 90.56 108 GLY A N 1
ATOM 825 C CA . GLY A 1 108 ? 2.975 1.726 -9.400 1.00 90.56 108 GLY A CA 1
ATOM 826 C C . GLY A 1 108 ? 2.154 2.661 -10.284 1.00 90.56 108 GLY A C 1
ATOM 827 O O . GLY A 1 108 ? 1.116 2.260 -10.804 1.00 90.56 108 GLY A O 1
ATOM 828 N N . LEU A 1 109 ? 2.645 3.875 -10.540 1.00 89.81 109 LEU A N 1
ATOM 829 C CA . LEU A 1 109 ? 1.977 4.828 -11.423 1.00 89.81 109 LEU A CA 1
ATOM 830 C C . LEU A 1 109 ? 1.901 4.319 -12.868 1.00 89.81 109 LEU A C 1
ATOM 832 O O . LEU A 1 109 ? 0.841 4.406 -13.483 1.00 89.81 109 LEU A O 1
ATOM 836 N N . HIS A 1 110 ? 2.991 3.755 -13.401 1.00 87.88 110 HIS A N 1
ATOM 837 C CA . HIS A 1 110 ? 2.987 3.145 -14.734 1.00 87.88 110 HIS A CA 1
ATOM 838 C C . HIS A 1 110 ? 1.973 2.000 -14.833 1.00 87.88 110 HIS A C 1
ATOM 840 O O . HIS A 1 110 ? 1.171 1.981 -15.761 1.00 87.88 110 HIS A O 1
ATOM 846 N N . PHE A 1 111 ? 1.939 1.112 -13.836 1.00 86.69 111 PHE A N 1
ATOM 847 C CA . PHE A 1 111 ? 0.965 0.023 -13.785 1.00 86.69 111 PHE A CA 1
ATOM 848 C C . PHE A 1 111 ? -0.488 0.529 -13.782 1.00 86.69 111 PHE A C 1
ATOM 850 O O . PHE A 1 111 ? -1.339 -0.011 -14.484 1.00 86.69 111 PHE A O 1
ATOM 857 N N . ILE A 1 112 ? -0.781 1.593 -13.028 1.00 84.94 112 ILE A N 1
ATOM 858 C CA . ILE A 1 112 ? -2.115 2.212 -12.983 1.00 84.94 112 ILE A CA 1
ATOM 859 C C . ILE A 1 112 ? -2.496 2.830 -14.336 1.00 84.94 112 ILE A C 1
ATOM 861 O O . ILE A 1 112 ? -3.641 2.699 -14.762 1.00 84.94 112 ILE A O 1
ATOM 865 N N . LEU A 1 113 ? -1.562 3.505 -15.012 1.00 81.69 113 LEU A N 1
ATOM 866 C CA . LEU A 1 113 ? -1.812 4.132 -16.316 1.00 81.69 113 LEU A CA 1
ATOM 867 C C . LEU A 1 113 ? -2.108 3.097 -17.409 1.00 81.69 113 LEU A C 1
ATOM 869 O O . LEU A 1 113 ? -2.998 3.315 -18.239 1.00 81.69 113 LEU A O 1
ATOM 873 N N . ASP A 1 114 ? -1.403 1.968 -17.374 1.00 82.06 114 ASP A N 1
ATOM 874 C CA . ASP A 1 114 ? -1.614 0.856 -18.302 1.00 82.06 114 ASP A CA 1
ATOM 875 C C . ASP A 1 114 ? -2.949 0.135 -18.025 1.00 82.06 114 ASP A C 1
ATOM 877 O O . ASP A 1 114 ? -3.598 -0.372 -18.944 1.00 82.06 114 ASP A O 1
ATOM 881 N N . ASN A 1 115 ? -3.436 0.188 -16.780 1.00 75.06 115 ASN A N 1
ATOM 882 C CA . ASN A 1 115 ? -4.689 -0.425 -16.349 1.00 75.06 115 ASN A CA 1
ATOM 883 C C . ASN A 1 115 ? -5.808 0.618 -16.169 1.00 75.06 115 ASN A C 1
ATOM 885 O O . ASN A 1 115 ? -6.152 1.024 -15.058 1.00 75.06 115 ASN A O 1
ATOM 889 N N . GLN A 1 116 ? -6.460 0.977 -17.282 1.00 66.50 116 GLN A N 1
ATOM 890 C CA . GLN A 1 116 ? -7.541 1.982 -17.381 1.00 66.50 116 GLN A CA 1
ATOM 891 C C . GLN A 1 116 ? -8.682 1.851 -16.345 1.00 66.50 116 GLN A C 1
ATOM 893 O O . GLN A 1 116 ? -9.366 2.834 -16.058 1.00 66.50 116 GLN A O 1
ATOM 898 N N . GLY A 1 117 ? -8.899 0.661 -15.771 1.00 67.31 117 GLY A N 1
ATOM 899 C CA . GLY A 1 117 ? -9.862 0.443 -14.686 1.00 67.31 117 GLY A CA 1
ATOM 900 C C . GLY A 1 117 ? -9.532 1.228 -13.410 1.00 67.31 117 GLY A C 1
ATOM 901 O O . GLY A 1 117 ? -10.428 1.843 -12.837 1.00 67.31 117 GLY A O 1
ATOM 902 N N . TYR A 1 118 ? -8.256 1.301 -13.016 1.00 66.31 118 TYR A N 1
ATOM 903 C CA . TYR A 1 118 ? -7.844 2.013 -11.799 1.00 66.31 118 TYR A CA 1
ATOM 904 C C . TYR A 1 118 ? -7.953 3.527 -11.935 1.00 66.31 118 TYR A C 1
ATOM 906 O O . TYR A 1 118 ? -8.310 4.198 -10.971 1.00 66.31 118 TYR A O 1
ATOM 914 N N . LEU A 1 119 ? -7.702 4.077 -13.128 1.00 67.31 119 LEU A N 1
ATOM 915 C CA . LEU A 1 119 ? -7.873 5.512 -13.376 1.00 67.31 119 LEU A CA 1
ATOM 916 C C . LEU A 1 119 ? -9.307 5.967 -13.100 1.00 67.31 119 LEU A C 1
ATOM 918 O O . LEU A 1 119 ? -9.511 7.057 -12.571 1.00 67.31 119 LEU A O 1
ATOM 922 N N . ARG A 1 120 ? -10.297 5.127 -13.423 1.00 65.88 120 ARG A N 1
ATOM 923 C CA . ARG A 1 120 ? -11.706 5.426 -13.165 1.00 65.88 120 ARG A CA 1
ATOM 924 C C . ARG A 1 120 ? -12.018 5.411 -11.669 1.00 65.88 120 ARG A C 1
ATOM 926 O O . ARG A 1 120 ? -12.565 6.393 -11.183 1.00 65.88 120 ARG A O 1
ATOM 933 N N . THR A 1 121 ? -11.625 4.359 -10.952 1.00 65.06 121 THR A N 1
ATOM 934 C CA . THR A 1 121 ? -11.849 4.246 -9.500 1.00 65.06 121 THR A CA 1
ATOM 935 C C . THR A 1 121 ? -11.167 5.384 -8.734 1.00 65.06 121 THR A C 1
ATOM 937 O O . THR A 1 121 ? -11.781 6.018 -7.883 1.00 65.06 121 THR A O 1
ATOM 940 N N . LEU A 1 122 ? -9.924 5.723 -9.091 1.00 65.44 122 LEU A N 1
ATOM 941 C CA . LEU A 1 122 ? -9.179 6.815 -8.456 1.00 65.44 122 LEU A CA 1
ATOM 942 C C . LEU A 1 122 ? -9.767 8.199 -8.766 1.00 65.44 122 LEU A C 1
ATOM 944 O O . LEU A 1 122 ? -9.772 9.067 -7.898 1.00 65.44 122 LEU A O 1
ATOM 948 N N . ALA A 1 123 ? -10.266 8.418 -9.986 1.00 63.69 123 ALA A N 1
ATOM 949 C CA . ALA A 1 123 ? -10.900 9.681 -10.363 1.00 63.69 123 ALA A CA 1
ATOM 950 C C . ALA A 1 123 ? -12.280 9.877 -9.714 1.00 63.69 123 ALA A C 1
ATOM 952 O O . ALA A 1 123 ? -12.724 11.016 -9.573 1.00 63.69 123 ALA A O 1
ATOM 953 N N . GLN A 1 124 ? -12.962 8.789 -9.349 1.00 61.53 124 GLN A N 1
ATOM 954 C CA . GLN A 1 124 ? -14.290 8.834 -8.736 1.00 61.53 124 GLN A CA 1
ATOM 955 C C . GLN A 1 124 ? -14.244 9.086 -7.225 1.00 61.53 124 GLN A C 1
ATOM 957 O O . GLN A 1 124 ? -15.199 9.652 -6.701 1.00 61.53 124 GLN A O 1
ATOM 962 N N . GLY A 1 125 ? -13.129 8.774 -6.552 1.00 55.50 125 GLY A N 1
ATOM 963 C CA . GLY A 1 125 ? -12.929 9.094 -5.133 1.00 55.50 125 GLY A CA 1
ATOM 964 C C . GLY A 1 125 ? -13.990 8.501 -4.197 1.00 55.50 125 GLY A C 1
ATOM 965 O O . GLY A 1 125 ? -14.287 9.124 -3.179 1.00 55.50 125 GLY A O 1
ATOM 966 N N . GLU A 1 126 ? -14.580 7.360 -4.570 1.00 42.50 126 GLU A N 1
ATOM 967 C CA . GLU A 1 126 ? -15.547 6.610 -3.749 1.00 42.50 126 GLU A CA 1
ATOM 968 C C . GLU A 1 126 ? -14.864 5.806 -2.633 1.00 42.50 126 GLU A C 1
ATOM 970 O O . GLU A 1 126 ? -13.736 5.302 -2.855 1.00 42.50 126 GLU A O 1
#

Organism: NCBI:txid630683

Radius of gyration: 18.8 Å; chains: 1; bounding box: 56×42×54 Å